Protein AF-A0A7R8CCL5-F1 (afdb_monomer_lite)

Structure (mmCIF, N/CA/C/O backbone):
data_AF-A0A7R8CCL5-F1
#
_entry.id   AF-A0A7R8CCL5-F1
#
loop_
_atom_site.group_PDB
_atom_site.id
_atom_site.type_symbol
_atom_site.label_atom_id
_atom_site.label_alt_id
_atom_site.label_comp_id
_atom_site.label_asym_id
_atom_site.label_entity_id
_atom_site.label_seq_id
_atom_site.pdbx_PDB_ins_code
_atom_site.Cartn_x
_atom_site.Cartn_y
_atom_site.Cartn_z
_atom_site.occupancy
_atom_site.B_iso_or_equiv
_atom_site.auth_seq_id
_atom_site.auth_comp_id
_atom_site.auth_asym_id
_atom_site.auth_atom_id
_atom_site.pdbx_PDB_model_num
ATOM 1 N N . MET A 1 1 ? 13.713 8.159 -5.416 1.00 70.75 1 MET A N 1
ATOM 2 C CA . MET A 1 1 ? 12.858 9.190 -6.049 1.00 70.75 1 MET A CA 1
ATOM 3 C C . MET A 1 1 ? 11.687 8.484 -6.713 1.00 70.75 1 MET A C 1
ATOM 5 O O . MET A 1 1 ? 11.873 7.340 -7.109 1.00 70.75 1 MET A O 1
ATOM 9 N N . ALA A 1 2 ? 10.533 9.130 -6.845 1.00 73.44 2 ALA A N 1
ATOM 10 C CA . ALA A 1 2 ? 9.416 8.609 -7.631 1.00 73.44 2 ALA A CA 1
ATOM 11 C C . ALA A 1 2 ? 9.146 9.584 -8.782 1.00 73.44 2 ALA A C 1
ATOM 13 O O . ALA A 1 2 ? 9.090 10.789 -8.550 1.00 73.44 2 ALA A O 1
ATOM 14 N N . THR A 1 3 ? 9.032 9.077 -10.009 1.00 80.38 3 THR A N 1
ATOM 15 C CA . THR A 1 3 ? 8.620 9.864 -11.177 1.00 80.38 3 THR A CA 1
ATOM 16 C C . THR A 1 3 ? 7.511 9.123 -11.907 1.00 80.38 3 THR A C 1
ATOM 18 O O . THR A 1 3 ? 7.572 7.904 -12.038 1.00 80.38 3 THR A O 1
ATOM 21 N N . ASN A 1 4 ? 6.526 9.865 -12.408 1.00 82.38 4 ASN A N 1
ATOM 22 C CA . ASN A 1 4 ? 5.503 9.325 -13.305 1.00 82.38 4 ASN A CA 1
ATOM 23 C C . ASN A 1 4 ? 5.982 9.307 -14.768 1.00 82.38 4 ASN A C 1
ATOM 25 O O . ASN A 1 4 ? 5.332 8.717 -15.622 1.00 82.38 4 ASN A O 1
ATOM 29 N N . ARG A 1 5 ? 7.099 9.989 -15.064 1.00 80.81 5 ARG A N 1
ATOM 30 C CA . ARG A 1 5 ? 7.657 10.182 -16.408 1.00 80.81 5 ARG A CA 1
ATOM 31 C C . ARG A 1 5 ? 9.180 10.118 -16.360 1.00 80.81 5 ARG A C 1
ATOM 33 O O . ARG A 1 5 ? 9.838 11.041 -15.879 1.00 80.81 5 ARG A O 1
ATOM 40 N N . ILE A 1 6 ? 9.743 8.992 -16.794 1.00 84.31 6 ILE A N 1
ATOM 41 C CA . ILE A 1 6 ? 11.198 8.768 -16.797 1.00 84.31 6 ILE A CA 1
ATOM 42 C C . ILE A 1 6 ? 11.901 9.494 -17.951 1.00 84.31 6 ILE A C 1
ATOM 44 O O . ILE A 1 6 ? 13.075 9.826 -17.840 1.00 84.31 6 ILE A O 1
ATOM 48 N N . ASP A 1 7 ? 11.167 9.790 -19.019 1.00 84.56 7 ASP A N 1
ATOM 49 C CA . ASP A 1 7 ? 11.616 10.472 -20.233 1.00 84.56 7 ASP A CA 1
ATOM 50 C C . ASP A 1 7 ? 12.014 11.940 -20.010 1.00 84.56 7 ASP A C 1
ATOM 52 O O . ASP A 1 7 ? 12.837 12.468 -20.749 1.00 84.56 7 ASP A O 1
ATOM 56 N N . ILE A 1 8 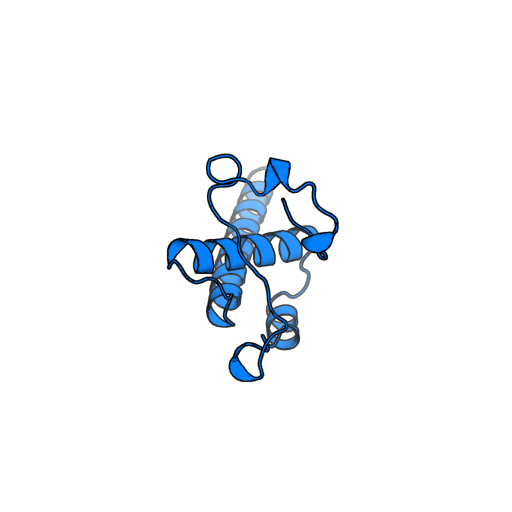? 11.464 12.593 -18.981 1.00 87.31 8 ILE A N 1
ATOM 57 C CA . ILE A 1 8 ? 11.779 13.993 -18.641 1.00 87.31 8 ILE A CA 1
ATOM 58 C C . ILE A 1 8 ? 13.050 14.096 -17.774 1.00 87.31 8 ILE A C 1
ATOM 60 O O . ILE A 1 8 ? 13.635 15.170 -17.636 1.00 87.31 8 ILE A O 1
ATOM 64 N N . LEU A 1 9 ? 13.486 12.997 -17.153 1.00 83.44 9 LEU A N 1
ATOM 65 C CA . LEU A 1 9 ? 14.645 13.025 -16.266 1.00 83.44 9 LEU A CA 1
ATOM 66 C C . LEU A 1 9 ? 15.947 13.184 -17.051 1.00 83.44 9 LEU A C 1
AT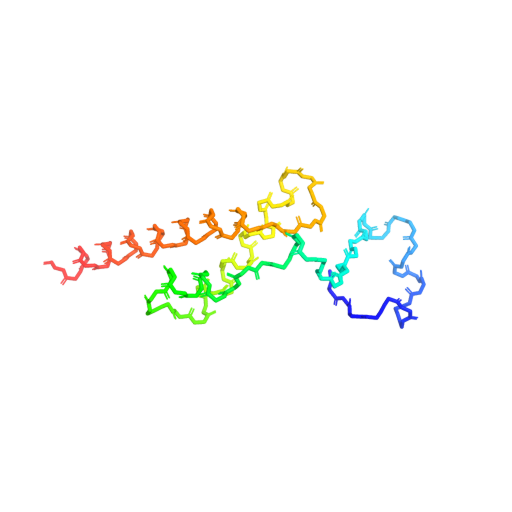OM 68 O O . LEU A 1 9 ? 16.141 12.569 -18.097 1.00 83.44 9 LEU A O 1
ATOM 72 N N . ASP A 1 10 ? 16.880 13.952 -16.486 1.00 87.12 10 ASP A N 1
ATOM 73 C CA . ASP A 1 10 ? 18.211 14.101 -17.064 1.00 87.12 10 ASP A CA 1
ATOM 74 C C . ASP A 1 10 ? 18.906 12.733 -17.167 1.00 87.12 10 ASP A C 1
ATOM 76 O O . ASP A 1 10 ? 19.086 12.005 -16.183 1.00 87.12 10 ASP A O 1
ATOM 80 N N . SER A 1 11 ? 19.346 12.408 -18.378 1.00 83.19 11 SER A N 1
ATOM 81 C CA . SER A 1 11 ? 20.176 11.250 -18.705 1.00 83.19 11 SER A CA 1
ATOM 82 C C . SER A 1 11 ? 21.395 11.071 -17.780 1.00 83.19 11 SER A C 1
ATOM 84 O O . SER A 1 11 ? 21.806 9.937 -17.518 1.00 83.19 11 SER A O 1
ATOM 86 N N . ALA A 1 12 ? 21.940 12.152 -17.205 1.00 85.69 12 ALA A N 1
ATOM 87 C CA . ALA A 1 12 ? 23.018 12.098 -16.218 1.00 85.69 12 ALA A CA 1
ATOM 88 C C . ALA A 1 12 ? 22.617 11.410 -14.897 1.00 85.69 12 ALA A C 1
ATOM 90 O O . ALA A 1 12 ? 23.465 10.786 -14.257 1.00 85.69 12 ALA A O 1
ATOM 91 N N . LEU A 1 13 ? 21.343 11.481 -14.493 1.00 82.38 13 LEU A N 1
ATOM 92 C CA . LEU A 1 13 ? 20.810 10.774 -13.318 1.00 82.38 13 LEU A CA 1
ATOM 93 C C . LEU A 1 13 ? 20.574 9.287 -13.599 1.00 82.38 13 LEU A C 1
ATOM 95 O O . LEU A 1 13 ? 20.664 8.460 -12.695 1.00 82.38 13 LEU A O 1
ATOM 99 N N . LEU A 1 14 ? 20.288 8.942 -14.854 1.00 80.12 14 LEU A N 1
ATOM 100 C CA . LEU A 1 14 ? 20.001 7.575 -15.288 1.00 80.12 14 LEU A CA 1
ATOM 101 C C . LEU A 1 14 ? 21.263 6.756 -15.597 1.00 80.12 14 LEU A C 1
ATOM 103 O O . LEU A 1 14 ? 21.144 5.554 -15.860 1.00 80.12 14 LEU A O 1
ATOM 107 N N . ARG A 1 15 ? 22.444 7.385 -15.581 1.00 84.19 15 ARG A N 1
ATOM 108 C CA . ARG A 1 15 ? 23.732 6.758 -15.893 1.00 84.19 15 ARG A CA 1
ATOM 109 C C . ARG A 1 15 ? 24.089 5.687 -14.840 1.00 84.19 15 ARG A C 1
ATOM 111 O O . ARG A 1 15 ? 23.889 5.935 -13.646 1.00 84.19 15 ARG A O 1
ATOM 118 N N . PRO A 1 16 ? 24.614 4.514 -15.245 1.00 82.31 16 PRO A N 1
ATOM 119 C CA . PRO A 1 16 ? 25.046 3.480 -14.304 1.00 82.31 16 PRO A CA 1
ATOM 120 C C . PRO A 1 16 ? 26.019 4.036 -13.251 1.00 82.31 16 PRO A C 1
ATOM 122 O O . PRO A 1 16 ? 26.928 4.790 -13.594 1.00 82.31 16 PRO A O 1
ATOM 125 N N . GLY A 1 17 ? 25.800 3.694 -11.977 1.00 83.56 17 GLY A N 1
ATOM 126 C CA . GLY A 1 17 ? 26.600 4.172 -10.838 1.00 83.56 17 GLY A CA 1
ATOM 127 C C . GLY A 1 17 ? 26.031 5.380 -10.078 1.00 83.56 17 GLY A C 1
ATOM 128 O O . GLY A 1 17 ? 26.632 5.806 -9.097 1.00 83.56 17 GLY A O 1
ATOM 129 N N . ARG A 1 18 ? 24.887 5.942 -10.502 1.00 86.88 18 ARG A N 1
ATOM 130 C CA . ARG A 1 18 ? 24.151 6.991 -9.757 1.00 86.88 18 ARG A CA 1
ATOM 131 C C . ARG A 1 18 ? 22.942 6.443 -9.003 1.00 86.88 18 ARG A C 1
ATOM 133 O O . ARG A 1 18 ? 22.800 6.679 -7.811 1.00 86.88 18 ARG A O 1
ATOM 140 N N . ILE A 1 19 ? 22.050 5.760 -9.718 1.00 82.06 19 ILE A N 1
ATOM 141 C CA . ILE A 1 19 ? 20.850 5.133 -9.156 1.00 82.06 19 ILE A CA 1
ATOM 142 C C . ILE A 1 19 ? 21.019 3.623 -9.276 1.00 82.06 19 ILE A C 1
ATOM 144 O O . ILE A 1 19 ? 21.069 3.101 -10.389 1.00 82.06 19 ILE A O 1
ATOM 148 N N . ASP A 1 20 ? 21.078 2.936 -8.136 1.00 79.19 20 ASP A N 1
ATOM 149 C CA . ASP A 1 20 ? 21.355 1.495 -8.077 1.00 79.19 20 ASP A CA 1
ATOM 150 C C . ASP A 1 20 ? 20.229 0.638 -8.660 1.00 79.19 20 ASP A C 1
ATOM 152 O O . ASP A 1 20 ? 20.472 -0.424 -9.231 1.00 79.19 20 ASP A O 1
ATOM 156 N N . ARG A 1 21 ? 18.972 1.078 -8.515 1.00 74.94 21 ARG A N 1
ATOM 157 C CA . ARG A 1 21 ? 17.794 0.329 -8.973 1.00 74.94 2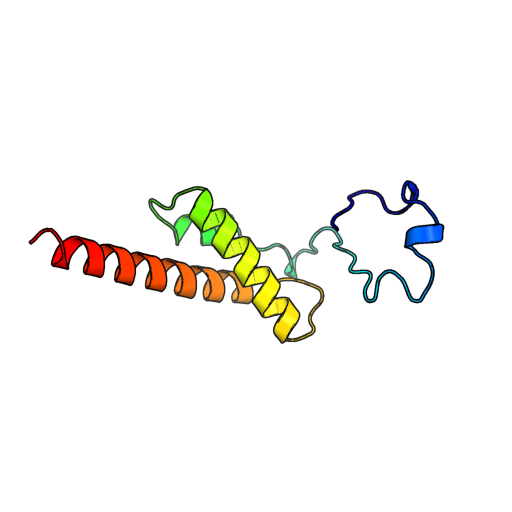1 ARG A CA 1
ATOM 158 C C . ARG A 1 21 ? 16.756 1.258 -9.583 1.00 74.94 21 ARG A C 1
ATOM 160 O O . ARG A 1 21 ? 16.335 2.232 -8.962 1.00 74.94 21 ARG A O 1
ATOM 167 N N . LYS A 1 22 ? 16.310 0.914 -10.788 1.00 79.06 22 LYS A N 1
ATOM 168 C CA . LYS A 1 22 ? 15.149 1.514 -11.450 1.00 79.06 22 LYS A CA 1
ATOM 169 C C . LYS A 1 22 ? 14.003 0.519 -11.306 1.00 79.06 22 LYS A C 1
ATOM 171 O O . LYS A 1 22 ? 14.130 -0.613 -11.758 1.00 79.06 22 LYS A O 1
ATOM 176 N N . ILE A 1 23 ? 12.948 0.917 -10.602 1.00 77.00 23 ILE A N 1
ATOM 177 C CA . ILE A 1 23 ? 11.765 0.085 -10.365 1.00 77.00 23 ILE A CA 1
ATOM 178 C C . ILE A 1 23 ? 10.615 0.755 -11.105 1.00 77.00 23 ILE A C 1
ATOM 180 O O . ILE A 1 23 ? 10.296 1.911 -10.824 1.00 77.00 23 ILE A O 1
ATOM 184 N N . GLU A 1 24 ? 10.055 0.049 -12.079 1.00 77.44 24 GLU A N 1
ATOM 185 C CA . GLU A 1 24 ? 8.868 0.481 -12.805 1.00 77.44 24 GLU A CA 1
ATOM 186 C C . GLU A 1 24 ? 7.622 -0.022 -12.076 1.00 77.44 24 GLU A C 1
ATOM 188 O O . GLU A 1 24 ? 7.582 -1.165 -11.624 1.00 77.44 24 GLU A O 1
ATOM 193 N N . PHE A 1 25 ? 6.621 0.848 -11.953 1.00 71.12 25 PHE A N 1
ATOM 194 C CA . PHE A 1 25 ? 5.323 0.519 -11.375 1.00 71.12 25 PHE A CA 1
ATOM 195 C C . PHE A 1 25 ? 4.285 0.506 -12.503 1.00 71.12 25 PHE A C 1
ATOM 197 O O . PHE A 1 25 ? 3.708 1.557 -12.798 1.00 71.12 25 PHE A O 1
ATOM 204 N N . PRO A 1 26 ? 4.073 -0.638 -13.179 1.00 73.12 26 PRO A N 1
ATOM 205 C CA . PRO A 1 26 ? 3.057 -0.733 -14.217 1.00 73.12 26 PRO A CA 1
ATOM 206 C C . PRO A 1 26 ? 1.645 -0.626 -13.613 1.00 73.12 26 PRO A C 1
ATOM 208 O O . PRO A 1 26 ? 1.451 -0.903 -12.424 1.00 73.12 26 PRO A O 1
ATOM 211 N N . PRO A 1 27 ? 0.635 -0.239 -14.414 1.00 70.69 27 PRO A N 1
ATOM 212 C CA . PRO A 1 27 ? -0.754 -0.333 -13.985 1.00 70.69 27 PRO A CA 1
ATOM 213 C C . PRO A 1 27 ? -1.095 -1.791 -13.615 1.00 70.69 27 PRO A 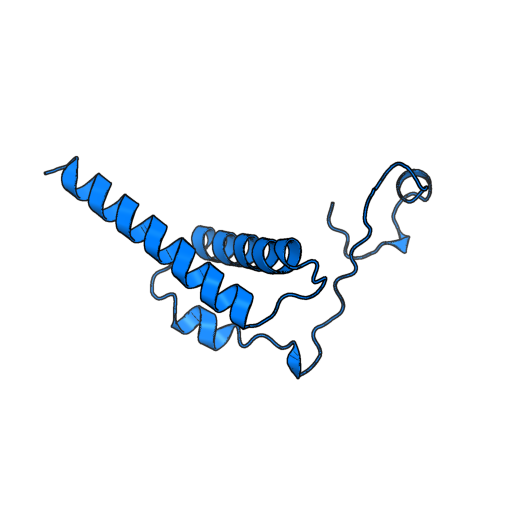C 1
ATOM 215 O O . PRO A 1 27 ? -0.654 -2.712 -14.306 1.00 70.69 27 PRO A O 1
ATOM 218 N N . PRO A 1 28 ? -1.872 -2.021 -12.542 1.00 65.75 28 PRO A N 1
ATOM 219 C CA . PRO A 1 28 ? -2.152 -3.367 -12.058 1.00 65.75 28 PRO A CA 1
ATOM 220 C C . PRO A 1 28 ? -2.990 -4.166 -13.066 1.00 65.75 28 PRO A C 1
ATOM 222 O O . PRO A 1 28 ? -4.050 -3.718 -13.513 1.00 65.75 28 PRO A O 1
ATOM 225 N N . ASN A 1 29 ? -2.518 -5.369 -13.385 1.00 67.38 29 ASN A N 1
ATOM 226 C CA . ASN A 1 29 ? -3.250 -6.446 -14.057 1.00 67.38 29 ASN A CA 1
ATOM 227 C C . ASN A 1 29 ? -4.379 -6.997 -13.160 1.00 67.38 29 ASN A C 1
ATOM 229 O O . ASN A 1 29 ? -4.420 -6.693 -11.973 1.00 67.38 29 ASN A O 1
ATOM 233 N N . GLU A 1 30 ? -5.320 -7.784 -13.698 1.00 63.88 30 GLU A N 1
ATOM 234 C CA . GLU A 1 30 ? -6.494 -8.260 -12.932 1.00 63.88 30 GLU A CA 1
ATOM 235 C C . GLU A 1 30 ? -6.123 -9.034 -11.658 1.00 63.88 30 GLU A C 1
ATOM 237 O O . GLU A 1 30 ? -6.742 -8.821 -10.621 1.00 63.88 30 GLU A O 1
ATOM 242 N N . GLU A 1 31 ? -5.063 -9.842 -11.696 1.00 59.84 31 GLU A N 1
ATOM 243 C CA . GLU A 1 31 ? -4.530 -10.547 -10.519 1.00 59.84 31 GLU A CA 1
ATOM 244 C C . GLU A 1 31 ? -3.810 -9.614 -9.530 1.00 59.84 31 GLU A C 1
ATOM 246 O O . GLU A 1 31 ? -3.781 -9.878 -8.331 1.00 59.84 31 GLU A O 1
ATOM 251 N N . ALA A 1 32 ? -3.255 -8.498 -10.013 1.00 58.94 32 ALA A N 1
ATOM 252 C CA . ALA A 1 32 ? -2.618 -7.476 -9.182 1.00 58.94 32 ALA A CA 1
ATOM 253 C C . ALA A 1 32 ? -3.572 -6.341 -8.790 1.00 58.94 32 ALA A C 1
ATOM 255 O O . ALA A 1 32 ? -3.154 -5.393 -8.122 1.00 58.94 32 ALA A O 1
ATOM 256 N N . ARG A 1 33 ? -4.850 -6.389 -9.197 1.00 67.75 33 ARG A N 1
ATOM 257 C CA . ARG A 1 33 ? -5.871 -5.442 -8.743 1.00 67.75 33 ARG A CA 1
ATOM 258 C C . ARG A 1 33 ? -6.195 -5.755 -7.293 1.00 67.75 33 ARG A C 1
ATOM 260 O O . ARG A 1 33 ? -7.121 -6.490 -6.967 1.00 67.75 33 ARG A O 1
ATOM 267 N N . ILE A 1 34 ? -5.407 -5.141 -6.426 1.00 71.25 34 ILE A N 1
ATOM 268 C CA . ILE A 1 34 ? -5.609 -5.134 -4.986 1.00 71.25 34 ILE A CA 1
ATOM 269 C C . ILE A 1 34 ? -7.021 -4.618 -4.716 1.00 71.25 34 ILE A C 1
ATOM 271 O O . ILE A 1 34 ? -7.411 -3.533 -5.164 1.00 71.25 34 ILE A O 1
ATOM 275 N N . ASN A 1 35 ? -7.798 -5.393 -3.967 1.00 81.19 35 ASN A N 1
ATOM 276 C CA . ASN A 1 35 ? -9.115 -4.981 -3.524 1.00 81.19 35 ASN A CA 1
ATOM 277 C C . ASN A 1 35 ? -8.960 -4.017 -2.342 1.00 81.19 35 ASN A C 1
ATOM 279 O O . ASN A 1 35 ? -9.119 -4.375 -1.173 1.00 81.19 35 ASN A O 1
ATOM 283 N N . LEU A 1 36 ? -8.631 -2.766 -2.668 1.00 81.12 36 LEU A N 1
ATOM 284 C CA . LEU A 1 36 ? -8.439 -1.691 -1.695 1.00 81.12 36 LEU A CA 1
ATOM 285 C C . LEU A 1 36 ? -9.702 -1.414 -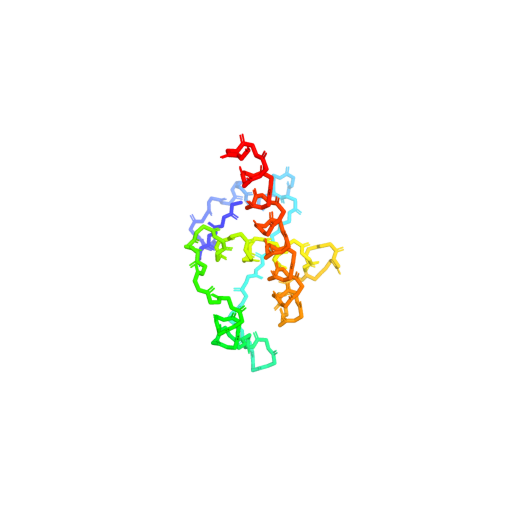0.877 1.00 81.12 36 LEU A C 1
ATOM 287 O O . LEU A 1 36 ? -9.605 -0.960 0.258 1.00 81.12 36 LEU A O 1
ATOM 291 N N . ARG A 1 37 ? -10.885 -1.716 -1.423 1.00 83.12 37 ARG A N 1
ATOM 292 C CA . ARG A 1 37 ? -12.150 -1.558 -0.704 1.00 83.12 37 ARG A CA 1
ATOM 293 C C . ARG A 1 37 ? -12.240 -2.522 0.476 1.00 83.12 37 ARG A C 1
ATOM 295 O O . ARG A 1 37 ? -12.524 -2.080 1.582 1.00 83.12 37 ARG A O 1
ATOM 302 N N . LYS A 1 38 ? -11.898 -3.796 0.262 1.00 85.81 38 LYS A N 1
ATOM 303 C CA . LYS A 1 38 ? -11.819 -4.798 1.337 1.00 85.81 38 LYS A CA 1
ATOM 304 C C . LYS A 1 38 ? -10.806 -4.384 2.413 1.00 85.81 38 LYS A C 1
ATOM 306 O O . LYS A 1 38 ? -11.090 -4.504 3.598 1.00 85.81 38 LYS A O 1
ATOM 311 N N . ILE A 1 39 ? -9.655 -3.841 2.001 1.00 85.31 39 ILE A N 1
ATOM 312 C CA . ILE A 1 39 ? -8.628 -3.333 2.929 1.00 85.31 39 ILE A CA 1
ATOM 313 C C . ILE A 1 39 ? -9.140 -2.141 3.751 1.00 85.31 39 ILE A C 1
ATOM 315 O O . ILE A 1 39 ? -8.918 -2.081 4.961 1.00 85.31 39 ILE A O 1
ATOM 319 N N . ALA A 1 40 ? -9.857 -1.209 3.123 1.00 83.25 40 ALA A N 1
ATOM 320 C CA . ALA A 1 40 ? -10.447 -0.070 3.819 1.00 83.25 40 ALA A CA 1
ATOM 321 C C . ALA A 1 40 ? -11.518 -0.505 4.835 1.00 83.25 40 ALA A C 1
ATOM 323 O O . ALA A 1 40 ? -11.577 0.041 5.933 1.00 83.25 40 ALA A O 1
ATOM 324 N N . GLU A 1 41 ? -12.322 -1.520 4.505 1.00 86.25 41 GLU A N 1
ATOM 325 C CA . GLU A 1 41 ? -13.323 -2.095 5.414 1.00 86.25 41 GLU A CA 1
ATOM 326 C C . GLU A 1 41 ? -12.680 -2.752 6.649 1.00 86.25 41 GLU A C 1
ATOM 328 O O . GLU A 1 41 ? -13.234 -2.671 7.744 1.00 86.25 41 GLU A O 1
ATOM 333 N N . THR A 1 42 ? -11.480 -3.329 6.516 1.00 84.88 42 THR A N 1
ATOM 334 C CA . THR A 1 42 ? -10.707 -3.866 7.653 1.00 84.88 42 THR A CA 1
ATOM 335 C C . THR A 1 42 ? -10.037 -2.810 8.537 1.00 84.88 42 THR A C 1
ATOM 337 O O . THR A 1 42 ? -9.536 -3.161 9.603 1.00 84.88 42 THR A O 1
ATOM 340 N N . MET A 1 43 ? -10.041 -1.530 8.149 1.00 81.31 43 MET A N 1
ATOM 341 C CA . MET A 1 43 ? -9.427 -0.426 8.903 1.00 81.31 43 MET A CA 1
ATOM 342 C C . MET A 1 43 ? -10.463 0.612 9.386 1.00 81.31 43 MET A C 1
ATOM 344 O O . MET A 1 43 ? -10.399 1.787 9.003 1.00 81.31 43 MET A O 1
ATOM 348 N N . PRO A 1 44 ? -11.450 0.228 10.218 1.00 77.94 44 PRO A N 1
ATOM 349 C CA . PRO A 1 44 ? -12.472 1.161 10.670 1.00 77.94 44 PRO A CA 1
ATOM 350 C C . PRO A 1 44 ? -11.885 2.210 11.623 1.00 77.94 44 PRO A C 1
ATOM 352 O O . PRO A 1 44 ? -11.235 1.882 12.613 1.00 77.94 44 PRO A O 1
ATOM 355 N N . GLY A 1 45 ? -12.160 3.487 11.344 1.00 77.75 45 GLY A N 1
ATOM 356 C CA . GLY A 1 45 ? -11.745 4.602 12.203 1.00 77.75 45 GLY A CA 1
ATOM 357 C C . GLY A 1 45 ? -10.272 4.998 12.074 1.00 77.75 45 GLY A C 1
ATOM 358 O O . GLY A 1 45 ? -9.797 5.800 12.876 1.00 77.75 45 GLY A O 1
ATOM 359 N N . SER A 1 46 ? -9.567 4.469 11.073 1.00 80.50 46 SER A N 1
ATOM 360 C CA . SER A 1 46 ? -8.168 4.800 10.833 1.00 80.50 46 SER A CA 1
ATOM 361 C C . SER A 1 46 ? -7.957 6.208 10.290 1.00 80.50 46 SER A C 1
ATOM 363 O O . SER A 1 46 ? -8.711 6.700 9.448 1.00 80.50 46 SER A O 1
ATOM 365 N N . SER A 1 47 ? -6.882 6.854 10.740 1.00 86.88 47 SER A N 1
ATOM 366 C CA . SER A 1 47 ? -6.468 8.156 10.219 1.00 86.88 47 SER A CA 1
ATOM 367 C C . SER A 1 47 ? -5.740 8.034 8.874 1.00 86.88 47 SER A C 1
ATOM 369 O O . SER A 1 47 ? -5.134 7.011 8.546 1.00 86.88 47 SER A O 1
ATOM 371 N N . GLY A 1 48 ? -5.705 9.117 8.089 1.00 82.75 48 GLY A N 1
ATOM 372 C CA . GLY A 1 48 ? -4.946 9.144 6.828 1.00 82.75 48 GLY A CA 1
ATOM 373 C C . GLY A 1 48 ? -3.441 8.877 7.002 1.00 82.75 48 GLY A C 1
ATOM 374 O O . GLY A 1 48 ? -2.775 8.421 6.071 1.00 82.75 48 GLY A O 1
ATOM 375 N N . ALA A 1 49 ? -2.899 9.107 8.203 1.00 84.12 49 ALA A N 1
ATOM 376 C CA . ALA A 1 49 ? -1.518 8.774 8.533 1.00 84.12 49 ALA A CA 1
ATOM 377 C C . ALA A 1 49 ? -1.292 7.254 8.615 1.00 84.12 49 ALA A C 1
ATOM 379 O O . ALA A 1 49 ? -0.256 6.767 8.160 1.00 84.12 49 ALA A O 1
ATOM 380 N N . GLU A 1 50 ? -2.263 6.506 9.137 1.00 84.06 50 GLU A N 1
A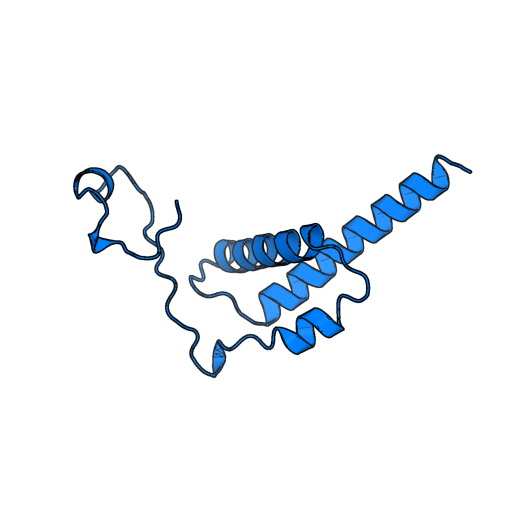TOM 381 C CA . GLU A 1 50 ? -2.215 5.042 9.213 1.00 84.06 50 GLU A CA 1
ATOM 382 C C . GLU A 1 50 ? -2.331 4.420 7.831 1.00 84.06 50 GLU A C 1
ATOM 384 O O . GLU A 1 50 ? -1.538 3.548 7.494 1.00 84.06 50 GLU A O 1
ATOM 389 N N . VAL A 1 51 ? -3.231 4.935 6.988 1.00 85.69 51 VAL A N 1
ATOM 390 C CA . VAL A 1 51 ? -3.367 4.483 5.594 1.00 85.69 51 VAL A CA 1
ATOM 391 C C . VAL A 1 51 ? -2.053 4.681 4.832 1.00 85.69 51 VAL A C 1
ATOM 393 O O . VAL A 1 51 ? -1.577 3.774 4.149 1.00 85.69 51 VAL A O 1
ATOM 396 N N . LYS A 1 52 ? -1.393 5.834 5.013 1.00 87.44 52 LYS A N 1
ATOM 397 C CA . LYS A 1 52 ? -0.049 6.068 4.464 1.00 87.44 52 LYS A CA 1
ATOM 398 C C . LYS A 1 52 ? 0.976 5.068 5.018 1.00 87.44 52 LYS A C 1
ATOM 400 O O . LYS A 1 52 ? 1.834 4.584 4.274 1.00 87.44 52 LYS A O 1
ATOM 405 N N . GLY A 1 53 ? 0.904 4.774 6.316 1.00 89.56 53 GLY A N 1
ATOM 406 C CA . GLY A 1 53 ? 1.745 3.779 6.980 1.00 89.56 53 GLY A CA 1
ATOM 407 C C . GLY A 1 53 ? 1.582 2.386 6.374 1.00 89.56 53 GLY A C 1
ATOM 408 O O . GLY A 1 53 ? 2.580 1.768 6.013 1.00 89.56 53 GLY A O 1
ATOM 409 N N . VAL A 1 54 ? 0.341 1.944 6.169 1.00 89.56 54 VAL A N 1
ATOM 410 C CA . VAL A 1 54 ? 0.004 0.652 5.557 1.00 89.56 54 VAL A CA 1
ATOM 411 C C . VAL A 1 54 ? 0.577 0.540 4.147 1.00 89.56 54 VAL A C 1
ATOM 413 O O . VAL A 1 54 ? 1.264 -0.435 3.858 1.00 89.56 54 VAL A O 1
ATOM 416 N N . CYS A 1 55 ? 0.406 1.554 3.292 1.00 89.62 55 CYS A N 1
ATOM 417 C CA . CYS A 1 55 ? 0.993 1.538 1.945 1.00 89.62 55 CYS A CA 1
ATOM 418 C C . CYS A 1 55 ? 2.530 1.455 1.966 1.00 89.62 55 CYS A C 1
ATOM 420 O O . CYS A 1 55 ? 3.137 0.811 1.110 1.00 89.62 55 CYS A O 1
ATOM 422 N N . THR A 1 56 ? 3.169 2.101 2.944 1.00 90.31 56 THR A N 1
ATOM 423 C CA . THR A 1 56 ? 4.634 2.080 3.088 1.00 90.31 56 THR A CA 1
ATOM 424 C C . THR A 1 56 ? 5.125 0.702 3.528 1.00 90.31 56 THR A C 1
ATOM 426 O O . THR A 1 56 ? 6.103 0.188 2.989 1.00 90.31 56 THR A O 1
ATOM 429 N N . GLU A 1 57 ? 4.439 0.092 4.493 1.00 90.75 57 GLU A N 1
ATOM 430 C CA . GLU A 1 57 ? 4.770 -1.238 5.004 1.00 90.75 57 GLU A CA 1
ATOM 431 C C . GLU A 1 57 ? 4.515 -2.326 3.955 1.00 90.75 57 GLU A C 1
ATOM 433 O O . GLU A 1 57 ? 5.387 -3.166 3.747 1.00 90.75 57 GLU A O 1
ATOM 438 N N . ALA A 1 58 ? 3.403 -2.261 3.217 1.00 90.25 58 ALA A N 1
ATOM 439 C CA . ALA A 1 58 ? 3.109 -3.190 2.122 1.00 90.25 58 ALA A CA 1
ATOM 440 C C . ALA A 1 58 ? 4.213 -3.171 1.047 1.00 90.25 58 ALA A C 1
ATOM 442 O O . ALA A 1 58 ? 4.699 -4.216 0.617 1.00 90.25 58 ALA A O 1
ATOM 443 N N . GLY A 1 59 ? 4.701 -1.980 0.678 1.00 88.56 59 GLY A N 1
ATOM 444 C CA . GLY A 1 59 ? 5.846 -1.848 -0.228 1.00 88.56 59 GLY A CA 1
ATOM 445 C C . GLY A 1 59 ? 7.147 -2.434 0.339 1.00 88.56 59 GLY A C 1
ATOM 446 O O . GLY A 1 59 ? 7.951 -2.998 -0.403 1.00 88.56 59 GLY A O 1
ATOM 447 N N . MET A 1 60 ? 7.357 -2.343 1.656 1.00 90.75 60 MET A N 1
ATOM 448 C CA . MET A 1 60 ? 8.526 -2.930 2.317 1.00 90.75 60 MET A CA 1
ATOM 449 C C . MET A 1 60 ? 8.466 -4.457 2.389 1.00 90.75 60 MET A C 1
ATOM 451 O O . MET A 1 60 ? 9.516 -5.090 2.270 1.00 90.75 60 MET A O 1
ATOM 455 N N . TYR A 1 61 ? 7.281 -5.051 2.554 1.00 90.44 61 TYR A N 1
ATOM 456 C CA . TYR A 1 61 ? 7.099 -6.505 2.482 1.00 90.44 61 TYR A CA 1
ATOM 457 C C . TYR A 1 61 ? 7.473 -7.040 1.098 1.00 90.44 61 TYR A C 1
ATOM 459 O O . TYR A 1 61 ? 8.386 -7.863 0.990 1.00 90.44 61 TYR A O 1
ATOM 467 N N . ALA A 1 62 ? 6.913 -6.449 0.041 1.00 88.88 62 ALA A N 1
ATOM 468 C CA . ALA A 1 62 ? 7.262 -6.803 -1.332 1.00 88.88 62 ALA A CA 1
ATOM 469 C C . ALA A 1 62 ? 8.773 -6.651 -1.609 1.00 88.88 62 ALA A C 1
ATOM 471 O O . ALA A 1 62 ? 9.400 -7.531 -2.206 1.00 88.88 62 ALA A O 1
ATOM 472 N N . LEU A 1 63 ? 9.394 -5.570 -1.114 1.00 88.88 63 LEU A N 1
ATOM 473 C CA . LEU A 1 63 ? 10.826 -5.319 -1.297 1.00 88.88 63 LEU A CA 1
ATOM 474 C C . LEU A 1 63 ? 11.712 -6.357 -0.591 1.00 88.88 63 LEU A C 1
ATOM 476 O O . LEU A 1 63 ? 12.730 -6.770 -1.157 1.00 88.88 63 LEU A O 1
ATOM 480 N N . ARG A 1 64 ? 11.349 -6.781 0.628 1.00 89.06 64 ARG A N 1
ATOM 481 C CA . ARG A 1 64 ? 12.090 -7.808 1.387 1.00 89.06 64 ARG A CA 1
ATOM 482 C C . ARG A 1 64 ? 12.104 -9.143 0.659 1.00 89.06 64 ARG A C 1
ATOM 484 O O . ARG A 1 64 ? 13.131 -9.815 0.639 1.00 89.06 64 ARG A O 1
ATOM 491 N N . GLU A 1 65 ? 11.004 -9.474 -0.003 1.00 89.00 65 GLU A N 1
ATOM 492 C CA . GLU A 1 65 ? 10.856 -10.700 -0.788 1.00 89.00 65 GLU A CA 1
ATOM 493 C C . GLU A 1 65 ? 11.400 -10.565 -2.219 1.00 89.00 65 GLU A C 1
ATOM 495 O O . GLU A 1 65 ? 11.203 -11.441 -3.058 1.00 89.00 65 GLU A O 1
ATOM 500 N N . ARG A 1 66 ? 12.129 -9.475 -2.503 1.00 86.31 66 ARG A N 1
ATOM 501 C CA . ARG A 1 66 ? 12.708 -9.149 -3.816 1.00 86.31 66 ARG A CA 1
ATOM 502 C C . ARG A 1 66 ? 11.668 -9.087 -4.942 1.00 86.31 66 ARG A C 1
ATOM 504 O O . ARG A 1 66 ? 12.038 -9.169 -6.114 1.00 86.31 66 ARG A O 1
ATOM 511 N N . ARG A 1 67 ? 10.391 -8.884 -4.607 1.00 82.88 67 ARG A N 1
ATOM 512 C CA . ARG A 1 67 ? 9.325 -8.634 -5.578 1.00 82.88 67 ARG A CA 1
ATOM 513 C C . ARG A 1 67 ? 9.356 -7.172 -6.017 1.00 82.88 67 ARG A C 1
ATOM 515 O O . ARG A 1 67 ? 9.813 -6.288 -5.293 1.00 82.88 67 ARG A O 1
ATOM 522 N N . VAL A 1 68 ? 8.880 -6.928 -7.234 1.00 78.62 68 VAL A N 1
ATOM 523 C CA . VAL A 1 68 ? 8.717 -5.578 -7.807 1.00 78.62 68 VAL A CA 1
ATOM 524 C C . VAL A 1 68 ? 7.251 -5.139 -7.857 1.00 78.62 68 VAL A C 1
ATOM 526 O O . VAL A 1 68 ? 6.973 -3.977 -8.128 1.00 78.62 68 VAL A O 1
ATOM 529 N N . HIS A 1 69 ? 6.327 -6.048 -7.538 1.00 80.19 69 HIS A N 1
ATOM 530 C CA . HIS A 1 69 ? 4.893 -5.793 -7.458 1.00 80.19 69 HIS A CA 1
ATOM 531 C C . HIS A 1 69 ? 4.403 -6.091 -6.042 1.00 80.19 69 HIS A C 1
ATOM 533 O O . HIS A 1 69 ? 4.849 -7.061 -5.426 1.00 80.19 69 HIS A O 1
ATOM 539 N N . VAL A 1 70 ? 3.498 -5.248 -5.552 1.00 84.31 70 VAL A N 1
ATOM 540 C CA . VAL A 1 70 ? 2.816 -5.436 -4.269 1.00 84.31 70 VAL A CA 1
ATOM 541 C C . VAL A 1 70 ? 1.571 -6.282 -4.505 1.00 84.31 70 VAL A C 1
ATOM 543 O O . VAL A 1 70 ? 0.856 -6.075 -5.485 1.00 84.31 70 VAL A O 1
ATOM 546 N N . THR A 1 71 ? 1.321 -7.227 -3.611 1.00 86.31 71 THR A N 1
ATOM 547 C CA . THR A 1 71 ? 0.178 -8.142 -3.662 1.00 86.31 71 THR A CA 1
ATOM 548 C C . THR A 1 71 ? -0.851 -7.807 -2.583 1.00 86.31 71 THR A C 1
ATOM 550 O O . THR A 1 71 ? -0.615 -6.984 -1.696 1.00 86.31 71 THR A O 1
ATOM 553 N N . GLN A 1 72 ? -2.020 -8.447 -2.648 1.00 84.94 72 GLN A N 1
ATOM 554 C CA . GLN A 1 72 ? -3.056 -8.302 -1.623 1.00 84.94 72 GLN A CA 1
ATOM 555 C C . GLN A 1 72 ? -2.558 -8.749 -0.235 1.00 84.94 72 GLN A C 1
ATOM 557 O O . GLN A 1 72 ? -2.869 -8.099 0.762 1.00 84.94 72 GLN A O 1
ATOM 562 N N . GLU A 1 73 ? -1.759 -9.815 -0.176 1.00 88.00 73 GLU A N 1
ATOM 563 C CA . GLU A 1 73 ? -1.216 -10.374 1.070 1.00 88.00 73 GLU A CA 1
ATOM 564 C C . GLU A 1 73 ? -0.307 -9.371 1.793 1.00 88.00 73 GLU A C 1
ATOM 566 O O . GLU A 1 73 ? -0.393 -9.214 3.011 1.00 88.00 73 GLU A O 1
ATOM 571 N N . ASP A 1 74 ? 0.503 -8.617 1.041 1.00 90.56 74 ASP A N 1
ATOM 572 C CA . ASP A 1 74 ? 1.374 -7.574 1.593 1.00 90.56 74 ASP A CA 1
ATOM 573 C C . ASP A 1 74 ? 0.570 -6.489 2.328 1.00 90.56 74 ASP A C 1
ATOM 575 O O . ASP A 1 74 ? 0.988 -5.996 3.380 1.00 90.56 74 ASP A O 1
ATOM 579 N N . PHE A 1 75 ? -0.606 -6.130 1.800 1.00 89.69 75 PHE A N 1
ATOM 580 C CA . PHE A 1 75 ? -1.513 -5.183 2.448 1.00 89.69 75 PHE A CA 1
ATOM 581 C C . PHE A 1 75 ? -2.172 -5.779 3.691 1.00 89.69 75 PHE A C 1
ATOM 583 O O . PHE A 1 75 ? -2.230 -5.102 4.714 1.00 89.69 75 PHE A O 1
ATOM 590 N N . GLU A 1 76 ? -2.632 -7.029 3.642 1.00 90.12 76 GLU A N 1
ATOM 591 C CA . GLU A 1 76 ? -3.242 -7.691 4.803 1.00 90.12 76 GLU A CA 1
ATOM 592 C C . GLU A 1 76 ? -2.238 -7.805 5.970 1.00 90.12 76 GLU A C 1
ATOM 594 O O . GLU A 1 76 ? -2.566 -7.472 7.114 1.00 90.12 76 GLU A O 1
ATOM 599 N N . MET A 1 77 ? -0.976 -8.143 5.680 1.00 90.69 77 MET A N 1
ATOM 600 C CA . MET A 1 77 ? 0.110 -8.145 6.669 1.00 90.69 77 MET A CA 1
ATOM 601 C C . MET A 1 77 ? 0.431 -6.742 7.203 1.00 90.69 77 MET A C 1
ATOM 603 O O . MET A 1 77 ? 0.615 -6.553 8.410 1.00 90.69 77 MET A O 1
ATOM 607 N N . ALA A 1 78 ? 0.488 -5.740 6.322 1.00 91.44 78 ALA A N 1
ATOM 608 C CA . ALA A 1 78 ? 0.767 -4.360 6.705 1.00 91.44 78 ALA A CA 1
ATOM 609 C C . ALA A 1 78 ? -0.319 -3.774 7.621 1.00 91.44 78 ALA A C 1
ATOM 611 O O . ALA A 1 78 ? 0.010 -3.114 8.612 1.00 91.44 78 ALA A O 1
ATOM 612 N N . VAL A 1 79 ? -1.596 -4.048 7.335 1.00 90.56 79 VAL A N 1
ATOM 613 C CA . VAL A 1 79 ? -2.728 -3.635 8.180 1.00 90.56 79 VAL A CA 1
ATOM 614 C C . VAL A 1 79 ? -2.611 -4.248 9.570 1.00 90.56 79 VAL A C 1
ATOM 616 O O . VAL A 1 79 ? -2.660 -3.515 10.559 1.00 90.56 79 VAL A O 1
ATOM 619 N N . ALA A 1 80 ? -2.385 -5.563 9.656 1.00 89.81 80 ALA A N 1
ATOM 620 C CA . ALA A 1 80 ? -2.249 -6.257 10.936 1.00 89.81 80 ALA A CA 1
ATOM 621 C C . ALA A 1 80 ? -1.134 -5.645 11.801 1.00 89.81 80 ALA A C 1
ATOM 623 O O . ALA A 1 80 ? -1.327 -5.392 12.993 1.00 89.81 80 ALA A O 1
ATOM 624 N N . LYS A 1 81 ? 0.012 -5.327 11.189 1.00 90.38 81 LYS A N 1
ATOM 625 C CA . LYS A 1 81 ? 1.150 -4.706 11.876 1.00 90.38 81 LYS A CA 1
ATOM 626 C C . LYS A 1 81 ? 0.847 -3.291 12.385 1.00 90.38 81 LYS A C 1
ATOM 628 O O . LYS A 1 81 ? 1.202 -2.963 13.518 1.00 90.38 81 LYS A O 1
ATOM 633 N N . ILE A 1 82 ? 0.231 -2.437 11.563 1.00 87.50 82 ILE A N 1
ATOM 634 C CA . ILE A 1 82 ? -0.076 -1.048 11.948 1.00 87.50 82 ILE A CA 1
ATOM 635 C C . ILE A 1 82 ? -1.130 -1.020 13.059 1.00 87.50 82 ILE A C 1
ATOM 637 O O . ILE A 1 82 ? -0.921 -0.355 14.074 1.00 87.50 82 ILE A O 1
ATOM 641 N N . MET A 1 83 ? -2.193 -1.817 12.925 1.00 84.81 83 MET A N 1
ATOM 642 C CA . MET A 1 83 ? -3.258 -1.891 13.929 1.00 84.81 83 MET A CA 1
ATOM 643 C C . MET A 1 83 ? -2.755 -2.405 15.283 1.00 84.81 83 MET A C 1
ATOM 645 O O . MET A 1 83 ? -3.136 -1.865 16.324 1.00 84.81 83 MET A O 1
ATOM 649 N N . GLN A 1 84 ? -1.850 -3.391 15.295 1.00 84.88 84 GLN A N 1
ATOM 650 C CA . GLN A 1 84 ? -1.194 -3.827 16.532 1.00 84.88 84 GLN A CA 1
ATOM 651 C C . GLN A 1 84 ? -0.418 -2.682 17.190 1.00 84.88 84 GLN A C 1
ATOM 653 O O . GLN A 1 84 ? -0.616 -2.408 18.375 1.00 84.88 84 GLN A O 1
ATOM 658 N N . ARG A 1 85 ? 0.395 -1.945 16.424 1.00 81.69 85 ARG A N 1
ATOM 659 C CA . ARG A 1 85 ? 1.207 -0.849 16.970 1.00 81.69 85 ARG A CA 1
ATOM 660 C C . ARG A 1 85 ? 0.359 0.273 17.570 1.00 81.69 85 ARG A C 1
ATOM 662 O O . ARG A 1 85 ? 0.733 0.848 18.593 1.00 81.69 85 ARG A O 1
ATOM 669 N N . ASP A 1 86 ? -0.770 0.593 16.949 1.00 78.19 86 ASP A N 1
ATOM 670 C CA . ASP A 1 86 ? -1.672 1.624 17.465 1.00 78.19 86 ASP A CA 1
ATOM 671 C C . ASP A 1 86 ? -2.432 1.149 18.706 1.00 78.19 86 ASP A C 1
ATOM 673 O O . ASP A 1 86 ? -2.605 1.919 19.654 1.00 78.19 86 ASP A O 1
ATOM 677 N N . SER A 1 87 ? -2.794 -0.135 18.771 1.00 78.50 87 SER A N 1
ATOM 678 C CA . SER A 1 87 ? -3.388 -0.725 19.975 1.00 78.50 87 SER A CA 1
ATOM 679 C C . SER A 1 87 ? -2.446 -0.652 21.190 1.00 78.50 87 SER A C 1
ATOM 681 O O . SER A 1 87 ? -2.862 -0.225 22.271 1.00 78.50 87 SER A O 1
ATOM 683 N N . GLU A 1 88 ? -1.155 -0.954 21.011 1.00 77.69 88 GLU A N 1
ATOM 684 C CA . GLU A 1 88 ? -0.133 -0.884 22.065 1.00 77.69 88 GLU A CA 1
ATOM 685 C C . GLU A 1 88 ? 0.103 0.550 22.555 1.00 77.69 88 GLU A C 1
ATOM 687 O O . GLU A 1 88 ? 0.197 0.801 23.763 1.00 77.69 88 GLU A O 1
ATOM 692 N N . LYS A 1 89 ? 0.155 1.516 21.630 1.00 75.31 89 LYS A N 1
ATOM 693 C CA . LYS A 1 89 ? 0.278 2.941 21.966 1.00 75.31 89 LYS A CA 1
ATOM 694 C C . LYS A 1 89 ? -0.929 3.440 22.744 1.00 75.31 89 LYS A C 1
ATOM 696 O O . LYS A 1 89 ? -0.758 4.087 23.776 1.00 75.31 89 LYS A O 1
ATOM 701 N N . ASN A 1 90 ? -2.135 3.094 22.298 1.00 76.31 90 ASN A N 1
ATOM 702 C CA . ASN A 1 90 ? -3.370 3.473 22.979 1.00 76.31 90 ASN A CA 1
ATOM 703 C C . ASN A 1 90 ? -3.435 2.882 24.395 1.00 76.31 90 ASN A C 1
ATOM 705 O O . ASN A 1 90 ? -3.826 3.574 25.337 1.00 76.31 90 ASN A O 1
ATOM 709 N N . MET A 1 91 ? -2.997 1.632 24.576 1.00 74.88 91 MET A N 1
ATOM 710 C CA . MET A 1 91 ? -2.879 1.003 25.895 1.00 74.88 91 MET A CA 1
ATOM 711 C C . MET A 1 91 ? -1.831 1.678 26.787 1.00 74.88 91 MET A C 1
ATOM 713 O O . MET A 1 91 ? -2.069 1.855 27.982 1.00 74.88 91 MET A O 1
ATOM 717 N N . SER A 1 92 ? -0.691 2.077 26.223 1.00 77.12 92 SER A N 1
ATOM 718 C CA . SER A 1 92 ? 0.379 2.753 26.968 1.00 77.12 92 SER A CA 1
ATOM 719 C C . SER A 1 92 ? -0.046 4.147 27.432 1.00 77.12 92 SER A C 1
ATOM 721 O O . SER A 1 92 ? 0.155 4.494 28.591 1.00 77.12 92 SER A O 1
ATOM 723 N N . ILE A 1 93 ? -0.720 4.912 26.568 1.00 77.19 93 ILE A N 1
ATOM 724 C CA . ILE A 1 93 ? -1.293 6.220 26.911 1.00 77.19 93 ILE A CA 1
ATOM 725 C C . ILE A 1 93 ? -2.345 6.064 28.015 1.00 77.19 93 ILE A C 1
ATOM 727 O O . ILE A 1 93 ? -2.287 6.763 29.023 1.00 77.19 93 ILE A O 1
ATOM 731 N N . LYS A 1 94 ? -3.265 5.098 27.891 1.00 74.50 94 LYS A N 1
ATOM 732 C CA . LYS A 1 94 ? -4.277 4.834 28.929 1.00 74.50 94 LYS A CA 1
ATOM 733 C C . LYS A 1 94 ? -3.680 4.441 30.281 1.00 74.50 94 LYS A C 1
ATOM 735 O O . LYS A 1 94 ? -4.290 4.751 31.294 1.00 74.50 94 LYS A O 1
ATOM 740 N N . LYS A 1 95 ? -2.529 3.761 30.312 1.00 77.69 95 LYS A N 1
ATOM 741 C CA . LYS A 1 95 ? -1.803 3.451 31.557 1.00 77.69 95 LYS A CA 1
ATOM 742 C C . LYS A 1 95 ? -1.083 4.660 32.156 1.00 77.69 95 LYS A C 1
ATOM 744 O O . LYS A 1 95 ? -0.829 4.651 33.348 1.00 77.69 95 LYS A O 1
ATOM 749 N N . LEU A 1 96 ? -0.719 5.650 31.343 1.00 77.50 96 LEU A N 1
ATOM 750 C CA . LEU A 1 96 ? 0.004 6.842 31.790 1.00 77.50 96 LEU A CA 1
ATOM 751 C C . LEU A 1 96 ? -0.930 7.896 32.408 1.00 77.50 96 LEU A C 1
ATOM 753 O O . LEU A 1 96 ? -0.525 8.628 33.302 1.00 77.50 96 LEU A O 1
ATOM 757 N N . PHE A 1 97 ? -2.172 7.975 31.921 1.00 75.50 97 PHE A N 1
ATOM 758 C CA . PHE A 1 97 ? -3.193 8.929 32.378 1.00 75.50 97 PHE A CA 1
ATOM 759 C C . PHE A 1 97 ? -4.211 8.320 33.360 1.00 75.50 97 PHE A C 1
ATOM 761 O O . PHE A 1 97 ? -5.296 8.873 33.543 1.00 75.50 97 PHE A O 1
ATOM 768 N N . LYS A 1 98 ? -3.887 7.173 33.960 1.00 55.22 98 LYS A N 1
ATOM 769 C CA . LYS A 1 98 ? -4.695 6.487 34.971 1.00 55.22 98 LYS A CA 1
ATOM 770 C C . LYS A 1 98 ? -3.846 6.249 36.208 1.00 55.22 98 LYS A C 1
ATOM 772 O O . LYS A 1 98 ? -4.413 6.375 37.312 1.00 55.22 98 LYS A O 1
#

Secondary structure (DSSP, 8-state):
---S-STTS-HHHHSTTT-S-----PPPPGGG---HHHHHHTSTT--HHHHHHHHHHHHHHHHHTT-SS--HHHHHHHHHHHHHHHHHHHHHHHHH--

Sequence (98 aa):
MATNRIDILDSALLRPGRIDRKIEFPPPNEEARINLRKIAETMPGSSGAEVKGVCTEAGMYALRERRVHVTQEDFEMAVAKIMQRDSEKNMSIKKLFK

Organism: Lepeophtheirus salmonis (NCBI:txid72036)

Radius of gyration: 17.78 Å; chains: 1; bounding box: 40×25×55 Å

InterPro domains:
  IPR027417 P-loop containing nucleoside triphosphate hydrolase [G3DSA:3.40.50.300] (1-25)
  IPR027417 P-loop containing nucleoside triphosphate hydrolase [SSF52540] (1-81)
  IPR041569 AAA ATPase, AAA+ lid domain [PF17862] (34-76)
  IPR050221 26S Proteasome Regulatory ATPase [PTHR23073] (1-88)

pLDDT: mean 81.6, std 7.57, range [55.22, 91.44]

Foldseek 3Di:
DDDPDPPPDDPVCVDPPNDPDDQDDDDDDPQLPQPVVVLVVLDPPDDPVLVVQLVVQQVVVCVVVVHSGGHNVSSVVSNVVSVVVVVVVVVVVVVVVD